Protein AF-A0A3M1J7R3-F1 (afdb_monomer_lite)

Radius of gyration: 21.82 Å; chains: 1; bounding box: 33×54×47 Å

pLDDT: mean 89.21, std 6.52, range [57.84, 95.38]

Foldseek 3Di:
DVVVVVVVVVCVVVPDDDDDPVVVVVVVDDQDDFAPVCVVVVNVCLVVAPGPSNCVNHVVSVVVDPDDDDDDHDDDDPDPD

Secondary structure (DSSP, 8-state):
-HHHHHHHHHHGGGGPPPPPHHHHHHHHS----S-HHHHHTTTTHHHH--STTHHHH-GGGGGG--S--------------

Sequence (81 aa):
MKRLLLLIALSVPLLVQAQSDVEALRYSMLDLGGTARFIGAGGAFTGLGGDFSSISQNPAGLGVFRKSEFFFTPEFDLNST

Structure (mmCIF, N/CA/C/O backbone):
data_AF-A0A3M1J7R3-F1
#
_entry.id   AF-A0A3M1J7R3-F1
#
loop_
_atom_site.group_PDB
_atom_site.id
_atom_site.type_symbol
_atom_site.label_atom_id
_atom_site.label_alt_id
_atom_site.label_comp_id
_atom_site.label_asym_id
_atom_site.label_entity_id
_atom_site.label_seq_id
_atom_site.pdbx_PDB_ins_code
_atom_site.Cartn_x
_atom_site.Cartn_y
_atom_site.Cartn_z
_atom_site.occupancy
_atom_site.B_iso_or_equiv
_atom_site.auth_seq_id
_atom_site.auth_comp_id
_atom_site.auth_asym_id
_atom_site.auth_atom_id
_atom_site.pdbx_PDB_model_num
ATOM 1 N N . MET A 1 1 ? -12.924 36.991 -21.155 1.00 67.38 1 MET A N 1
ATOM 2 C CA . MET A 1 1 ? -12.688 35.913 -20.165 1.00 67.38 1 MET A CA 1
ATOM 3 C C . MET A 1 1 ? -13.097 34.521 -20.657 1.00 67.38 1 MET A C 1
ATOM 5 O O . MET A 1 1 ? -12.224 33.681 -20.789 1.00 67.38 1 MET A O 1
ATOM 9 N N . LYS A 1 2 ? -14.369 34.252 -21.007 1.00 74.06 2 LYS A N 1
ATOM 10 C CA . LYS A 1 2 ? -14.831 32.895 -21.404 1.00 74.06 2 LYS A CA 1
ATOM 11 C C . LYS A 1 2 ? -14.104 32.288 -22.620 1.00 74.06 2 LYS A C 1
ATOM 13 O O . LYS A 1 2 ? -13.811 31.102 -22.632 1.00 74.06 2 LYS A O 1
ATOM 18 N N . ARG A 1 3 ? -13.755 33.116 -23.613 1.00 82.69 3 ARG A N 1
ATOM 19 C CA . ARG A 1 3 ? -12.983 32.695 -24.799 1.00 82.69 3 ARG A CA 1
ATOM 20 C C . ARG A 1 3 ? -11.546 32.279 -24.462 1.00 82.69 3 ARG A C 1
ATOM 22 O O . ARG A 1 3 ? -11.024 31.371 -25.086 1.00 82.69 3 ARG A O 1
ATOM 29 N N . LEU A 1 4 ? -10.941 32.906 -23.452 1.00 89.06 4 LEU A N 1
ATOM 30 C CA . LEU A 1 4 ? -9.597 32.558 -22.990 1.00 89.06 4 LEU A CA 1
ATOM 31 C C . LEU A 1 4 ? -9.602 31.207 -22.261 1.00 89.06 4 LEU A C 1
ATOM 33 O O . LEU A 1 4 ? -8.746 30.373 -22.521 1.00 89.06 4 LEU A O 1
ATOM 37 N N . LEU A 1 5 ? -10.614 30.959 -21.421 1.00 91.06 5 LEU A N 1
ATOM 38 C CA . LEU A 1 5 ? -10.789 29.671 -20.740 1.00 91.06 5 LEU A CA 1
ATOM 39 C C . LEU A 1 5 ? -10.990 28.512 -21.729 1.00 91.06 5 LEU A C 1
ATOM 41 O O . LEU A 1 5 ? -10.425 27.442 -21.532 1.00 91.06 5 LEU A O 1
ATOM 45 N N . LEU A 1 6 ? -11.739 28.738 -22.813 1.00 91.69 6 LEU A N 1
ATOM 46 C CA . LEU A 1 6 ? -11.915 27.746 -23.879 1.00 91.69 6 LEU A CA 1
ATOM 47 C C . LEU A 1 6 ? -10.608 27.427 -24.612 1.00 91.69 6 LEU A C 1
ATOM 49 O O . LEU A 1 6 ? -10.340 26.262 -24.883 1.00 91.69 6 LEU A O 1
ATOM 53 N N . LEU A 1 7 ? -9.787 28.437 -24.907 1.00 90.81 7 LEU A N 1
ATOM 54 C CA . LEU A 1 7 ? -8.492 28.230 -25.562 1.00 90.81 7 LEU A CA 1
ATOM 55 C C . LEU A 1 7 ? -7.521 27.447 -24.672 1.00 90.81 7 LEU A C 1
ATOM 57 O O . LEU A 1 7 ? -6.841 26.548 -25.157 1.00 90.81 7 LEU A O 1
ATOM 61 N N . ILE A 1 8 ? -7.507 27.739 -23.370 1.00 90.56 8 ILE A N 1
ATOM 62 C CA . ILE A 1 8 ? -6.697 26.996 -22.398 1.00 90.56 8 ILE A CA 1
ATOM 63 C C . ILE A 1 8 ? -7.164 25.538 -22.330 1.00 90.56 8 ILE A C 1
ATOM 65 O O . ILE A 1 8 ? -6.341 24.639 -22.482 1.00 90.56 8 ILE A O 1
ATOM 69 N N . ALA A 1 9 ? -8.471 25.290 -22.195 1.00 90.75 9 ALA A N 1
ATOM 70 C CA . ALA A 1 9 ? -9.024 23.935 -22.154 1.00 90.75 9 ALA A CA 1
ATOM 71 C C . ALA A 1 9 ? -8.703 23.124 -23.423 1.00 90.75 9 ALA A C 1
ATOM 73 O O . ALA A 1 9 ? -8.393 21.940 -23.331 1.00 90.75 9 ALA A O 1
ATOM 74 N N . LEU A 1 10 ? -8.715 23.766 -24.596 1.00 91.62 10 LEU A N 1
ATOM 75 C CA . LEU A 1 10 ? -8.402 23.116 -25.870 1.00 91.62 10 LEU A CA 1
ATOM 76 C C . LEU A 1 10 ? -6.906 22.801 -26.040 1.00 91.62 10 LEU A C 1
ATOM 78 O O . LEU A 1 10 ? -6.556 21.931 -26.830 1.00 91.62 10 LEU A O 1
ATOM 82 N N . SER A 1 11 ? -6.025 23.478 -25.297 1.00 89.25 11 SER A N 1
ATOM 83 C CA . SER A 1 11 ? -4.580 23.212 -25.327 1.00 89.25 11 SER A CA 1
ATOM 84 C C . SER A 1 11 ? -4.133 22.060 -24.417 1.00 89.25 11 SER A C 1
ATOM 86 O O . SER A 1 11 ? -3.073 21.491 -24.650 1.00 89.25 11 SER A O 1
ATOM 88 N N . VAL A 1 12 ? -4.938 21.668 -23.421 1.00 89.19 12 VAL A N 1
ATOM 89 C CA . VAL A 1 12 ? -4.604 20.587 -22.468 1.00 89.19 12 VAL A CA 1
ATOM 90 C C . VAL A 1 12 ? -4.338 19.225 -23.140 1.00 89.19 12 VAL A C 1
ATOM 92 O O . VAL A 1 12 ? -3.352 18.586 -22.777 1.00 89.19 12 VAL A O 1
ATOM 95 N N . PRO A 1 13 ? -5.125 18.765 -24.137 1.00 90.00 13 PRO A N 1
ATOM 96 C CA . PRO A 1 13 ? -4.894 17.471 -24.785 1.00 90.00 13 PRO A CA 1
ATOM 97 C C . PRO A 1 13 ? -3.563 17.385 -25.541 1.00 90.00 13 PRO A C 1
ATOM 99 O O . PRO A 1 13 ? -3.057 16.290 -25.750 1.00 90.00 13 PRO A O 1
ATOM 102 N N . LEU A 1 14 ? -2.980 18.526 -25.932 1.00 88.25 14 LEU A N 1
ATOM 103 C CA . LEU A 1 14 ? -1.700 18.577 -26.649 1.00 88.25 14 LEU A CA 1
ATOM 104 C C . LEU A 1 14 ? -0.505 18.191 -25.765 1.00 88.25 14 LEU A C 1
ATOM 106 O O . LEU A 1 14 ? 0.588 17.982 -26.280 1.00 88.25 14 LEU A O 1
ATOM 110 N N . LEU A 1 15 ? -0.706 18.117 -24.447 1.00 89.06 15 LEU A N 1
ATOM 111 C CA . LEU A 1 15 ? 0.328 17.793 -23.465 1.00 89.06 15 LEU A CA 1
ATOM 112 C C . LEU A 1 15 ? 0.262 16.336 -22.984 1.00 89.06 15 LEU A C 1
ATOM 114 O O . LEU A 1 15 ? 1.092 15.925 -22.178 1.00 89.06 15 LEU A O 1
ATOM 118 N N . VAL A 1 16 ? -0.723 15.558 -23.439 1.00 90.25 16 VAL A N 1
ATOM 119 C CA . VAL A 1 16 ? -0.930 14.185 -22.969 1.00 90.25 16 VAL A CA 1
ATOM 120 C C . VAL A 1 16 ? -0.123 13.211 -23.826 1.00 90.25 16 VAL A C 1
ATOM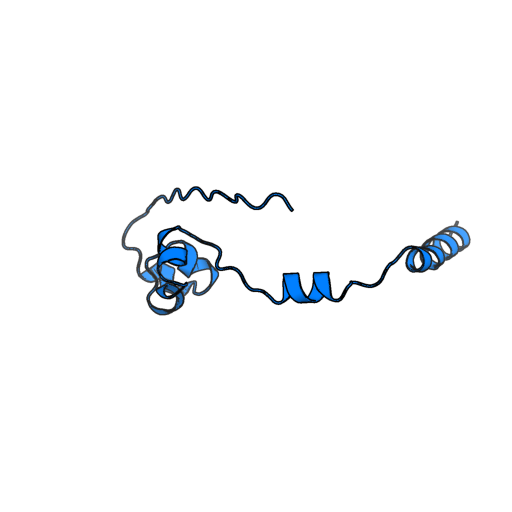 122 O O . VAL A 1 16 ? -0.215 13.231 -25.052 1.00 90.25 16 VAL A O 1
ATOM 125 N N . GLN A 1 17 ? 0.642 12.332 -23.178 1.00 90.19 17 GLN A N 1
ATOM 126 C CA . GLN A 1 17 ? 1.287 11.187 -23.822 1.00 90.19 17 GLN A CA 1
ATOM 127 C C . GLN A 1 17 ? 0.477 9.909 -23.579 1.00 90.19 17 GLN A C 1
ATOM 129 O O . GLN A 1 17 ? -0.202 9.776 -22.560 1.00 90.19 17 GLN A O 1
ATOM 134 N N . ALA A 1 18 ? 0.532 8.979 -24.533 1.00 88.75 18 ALA A N 1
ATOM 135 C CA . ALA A 1 18 ? -0.044 7.650 -24.363 1.00 88.75 18 ALA A CA 1
ATOM 136 C C . ALA A 1 18 ? 0.816 6.805 -23.409 1.00 88.75 18 ALA A C 1
ATOM 138 O O . ALA A 1 18 ? 2.025 7.014 -23.318 1.00 88.75 18 ALA A O 1
ATOM 139 N N . GLN A 1 19 ? 0.183 5.841 -22.738 1.00 89.75 19 GLN A N 1
ATOM 140 C CA . GLN A 1 19 ? 0.887 4.863 -21.910 1.00 89.75 19 GLN A CA 1
ATOM 141 C C . GLN A 1 19 ? 1.711 3.904 -22.777 1.00 89.75 19 GLN A C 1
ATOM 143 O O . GLN A 1 19 ? 1.311 3.570 -23.897 1.00 89.75 19 GLN A O 1
ATOM 148 N N . SER A 1 20 ? 2.847 3.453 -22.250 1.00 93.06 20 SER A N 1
ATOM 149 C CA . SER A 1 20 ? 3.677 2.433 -22.902 1.00 93.06 20 SER A CA 1
ATOM 150 C C . SER A 1 20 ? 3.170 1.012 -22.626 1.00 93.06 20 SER A C 1
ATOM 152 O O . SER A 1 20 ? 2.440 0.750 -21.670 1.00 93.06 20 SER A O 1
ATOM 154 N N . ASP A 1 21 ? 3.594 0.066 -23.4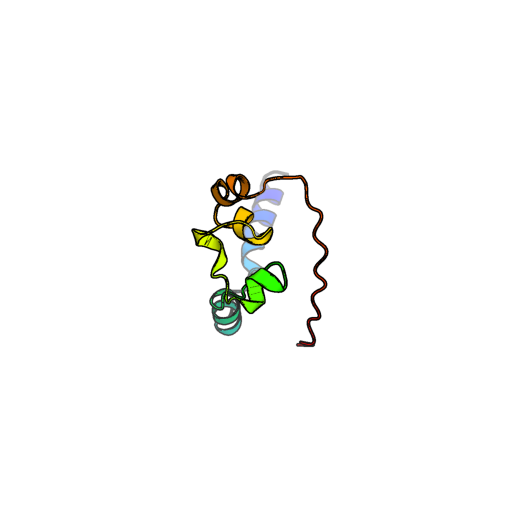58 1.00 93.00 21 ASP A N 1
ATOM 155 C CA . ASP A 1 21 ? 3.387 -1.369 -23.248 1.00 93.00 21 ASP A CA 1
ATOM 156 C C . ASP A 1 21 ? 4.041 -1.871 -21.948 1.00 93.00 21 ASP A C 1
ATOM 158 O O . ASP A 1 21 ? 3.466 -2.703 -21.246 1.00 93.00 21 ASP A O 1
ATOM 162 N N . VAL A 1 22 ? 5.196 -1.314 -21.576 1.00 92.31 22 VAL A N 1
ATOM 163 C CA . VAL A 1 22 ? 5.875 -1.602 -20.300 1.00 92.31 22 VAL A CA 1
ATOM 164 C C . VAL A 1 22 ? 5.026 -1.176 -19.099 1.00 92.31 22 VAL A C 1
ATOM 166 O O . VAL A 1 22 ? 4.919 -1.918 -18.120 1.00 92.31 22 VAL A O 1
ATOM 169 N N . GLU A 1 23 ? 4.388 -0.006 -19.163 1.00 89.25 23 GLU A N 1
ATOM 170 C CA . GLU A 1 23 ? 3.468 0.454 -18.115 1.00 89.25 23 GLU A CA 1
ATOM 171 C C . GLU A 1 23 ? 2.233 -0.445 -18.031 1.00 89.25 23 GLU A C 1
ATOM 173 O O . GLU A 1 23 ? 1.834 -0.844 -16.936 1.00 89.25 23 GLU A O 1
ATOM 178 N N . ALA A 1 24 ? 1.664 -0.829 -19.177 1.00 89.56 24 ALA A N 1
ATOM 179 C CA . ALA A 1 24 ? 0.537 -1.754 -19.223 1.00 89.56 24 ALA A CA 1
ATOM 180 C C . ALA A 1 24 ? 0.885 -3.116 -18.595 1.00 89.56 24 ALA A C 1
ATOM 182 O O . ALA A 1 24 ? 0.090 -3.658 -17.824 1.00 89.56 24 ALA A O 1
ATOM 183 N N . LEU A 1 25 ? 2.083 -3.649 -18.866 1.00 90.19 25 LEU A N 1
ATOM 184 C CA . LEU A 1 25 ? 2.565 -4.888 -18.255 1.00 90.19 25 LEU A CA 1
ATOM 185 C C . LEU A 1 25 ? 2.720 -4.744 -16.738 1.00 90.19 25 LEU A C 1
ATOM 187 O O . LEU A 1 25 ? 2.225 -5.596 -16.003 1.00 90.19 25 LEU A O 1
ATOM 191 N N . ARG A 1 26 ? 3.332 -3.653 -16.261 1.00 86.50 26 ARG A N 1
ATOM 192 C CA . ARG A 1 26 ? 3.503 -3.384 -14.824 1.00 86.50 26 ARG A CA 1
ATOM 193 C C . ARG A 1 26 ? 2.167 -3.382 -14.081 1.00 86.50 26 ARG A C 1
ATOM 195 O O . ARG A 1 26 ? 2.063 -4.008 -13.038 1.00 86.50 26 ARG A O 1
ATOM 202 N N . TYR A 1 27 ? 1.141 -2.731 -14.629 1.00 86.50 27 TYR A N 1
ATOM 203 C CA . TYR A 1 27 ? -0.193 -2.716 -14.015 1.00 86.50 27 TYR A CA 1
ATOM 204 C C . TYR A 1 27 ? -0.972 -4.028 -14.181 1.00 86.50 27 TYR A C 1
ATOM 206 O O . TYR A 1 27 ? -1.950 -4.250 -13.470 1.00 86.50 27 TYR A O 1
ATOM 214 N N . SER A 1 28 ? -0.558 -4.894 -15.108 1.00 87.94 28 SER A N 1
ATOM 215 C CA . SER A 1 28 ? -1.159 -6.220 -15.297 1.00 87.94 28 SER A CA 1
ATOM 216 C C . SER A 1 28 ? -0.608 -7.265 -14.322 1.00 87.94 28 SER A C 1
ATOM 218 O O . SER A 1 28 ? -1.238 -8.303 -14.121 1.00 87.94 28 SER A O 1
ATOM 220 N N . MET A 1 29 ? 0.557 -7.016 -13.720 1.00 84.12 29 MET A N 1
ATOM 221 C CA . MET A 1 29 ? 1.133 -7.878 -12.690 1.00 84.12 29 MET A CA 1
ATOM 222 C C . MET A 1 29 ? 0.526 -7.501 -11.336 1.00 84.12 29 MET A C 1
ATOM 224 O O . MET A 1 29 ? 0.705 -6.390 -10.846 1.00 84.12 29 MET A O 1
ATOM 228 N N . LEU A 1 30 ? -0.248 -8.418 -10.754 1.00 77.38 30 LEU A N 1
ATOM 229 C CA . LEU A 1 30 ? -0.851 -8.229 -9.437 1.00 77.38 30 LEU A CA 1
ATOM 230 C C . LEU A 1 30 ? 0.077 -8.803 -8.369 1.00 77.38 30 LEU A C 1
ATOM 232 O O . LEU A 1 30 ? 0.125 -10.020 -8.180 1.00 77.38 30 LEU A O 1
ATOM 236 N N . ASP A 1 31 ? 0.775 -7.927 -7.656 1.00 82.94 31 ASP A N 1
ATOM 237 C CA . ASP A 1 31 ? 1.521 -8.315 -6.466 1.00 82.94 31 ASP A CA 1
ATOM 238 C C . ASP A 1 31 ? 0.579 -8.479 -5.269 1.00 82.94 31 ASP A C 1
ATOM 240 O O . ASP A 1 31 ? -0.376 -7.720 -5.064 1.00 82.94 31 ASP A O 1
ATOM 244 N N . LEU A 1 32 ? 0.838 -9.506 -4.462 1.00 86.56 32 LEU A N 1
ATOM 245 C CA . LEU A 1 32 ? 0.092 -9.731 -3.232 1.00 86.56 32 LEU A CA 1
ATOM 246 C C . LEU A 1 32 ? 0.565 -8.741 -2.171 1.00 86.56 32 LEU A C 1
ATOM 248 O O . LEU A 1 32 ? 1.633 -8.906 -1.594 1.00 86.56 32 LEU A O 1
ATOM 252 N N . GLY A 1 33 ? -0.267 -7.747 -1.877 1.00 88.44 33 GLY A N 1
ATOM 253 C CA . GLY A 1 33 ? -0.082 -6.868 -0.727 1.00 88.44 33 GLY A CA 1
ATOM 254 C C . GLY A 1 33 ? -0.736 -7.434 0.534 1.00 88.44 33 GLY A C 1
ATOM 255 O O . GLY A 1 33 ? -1.834 -7.999 0.484 1.00 88.44 33 GLY A O 1
ATOM 256 N N . GLY A 1 34 ? -0.094 -7.254 1.689 1.00 91.38 34 GLY A N 1
ATOM 257 C CA . GLY A 1 34 ? -0.686 -7.608 2.974 1.00 91.38 34 GLY A CA 1
ATOM 258 C C . GLY A 1 34 ? 0.312 -7.888 4.093 1.00 91.38 34 GLY A C 1
ATOM 259 O O . GLY A 1 34 ? 1.469 -7.490 4.042 1.00 91.38 34 GLY A O 1
ATOM 260 N N . THR A 1 35 ? -0.150 -8.581 5.133 1.00 94.44 35 THR A N 1
ATOM 261 C CA . THR A 1 35 ? 0.714 -9.087 6.195 1.00 94.44 35 THR A CA 1
ATOM 262 C C . THR A 1 35 ? 1.686 -10.117 5.629 1.00 94.44 35 THR A C 1
ATOM 264 O O . THR A 1 35 ? 1.370 -10.843 4.684 1.00 94.44 35 THR A O 1
ATOM 267 N N . ALA A 1 36 ? 2.848 -10.266 6.265 1.00 93.88 36 ALA A N 1
ATOM 268 C CA . ALA A 1 36 ? 3.806 -11.311 5.906 1.00 93.88 36 ALA A CA 1
ATOM 269 C C . ALA A 1 36 ? 3.172 -12.719 5.910 1.00 93.88 36 ALA A C 1
ATOM 271 O O . ALA A 1 36 ? 3.538 -13.569 5.103 1.00 93.88 36 ALA A O 1
ATOM 272 N N . ARG A 1 37 ? 2.179 -12.964 6.779 1.00 92.25 37 ARG A N 1
ATOM 273 C CA . ARG A 1 37 ? 1.411 -14.217 6.816 1.00 92.25 37 ARG A CA 1
ATOM 274 C C . ARG A 1 37 ? 0.522 -14.379 5.582 1.00 92.25 37 ARG A C 1
ATOM 276 O O . ARG A 1 37 ? 0.470 -15.471 5.019 1.00 92.25 37 ARG A O 1
ATOM 283 N N . PHE A 1 38 ? -0.170 -13.320 5.173 1.00 94.06 38 PHE A N 1
ATOM 284 C CA . PHE A 1 38 ? -1.012 -13.315 3.982 1.00 94.06 38 PHE A CA 1
ATOM 285 C C . PHE A 1 38 ? -0.197 -13.581 2.715 1.00 94.06 38 PHE A C 1
ATOM 287 O O . PHE A 1 38 ? -0.546 -14.461 1.925 1.00 94.06 38 PHE A O 1
ATOM 294 N N . ILE A 1 39 ? 0.924 -12.871 2.574 1.00 93.25 39 ILE A N 1
ATOM 295 C CA . ILE A 1 39 ? 1.846 -12.987 1.440 1.00 93.25 39 ILE A CA 1
ATOM 296 C C . ILE A 1 39 ? 2.535 -14.354 1.440 1.00 93.25 39 ILE A C 1
ATOM 298 O O . ILE A 1 39 ? 2.531 -15.042 0.422 1.00 93.25 39 ILE A O 1
ATOM 302 N N . 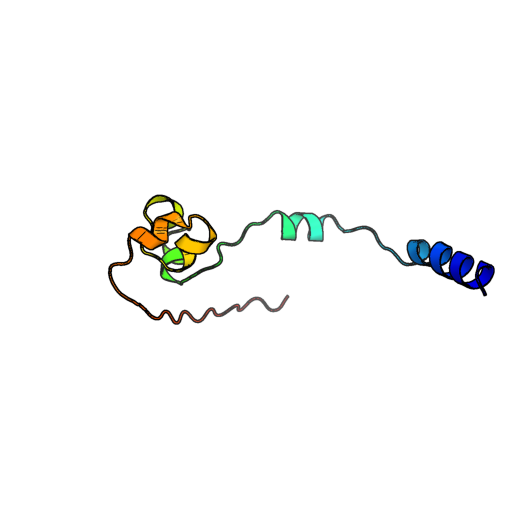GLY A 1 40 ? 3.058 -14.803 2.586 1.00 91.44 40 GLY A N 1
ATOM 303 C CA . GLY A 1 40 ? 3.729 -16.101 2.715 1.00 91.44 40 GLY A C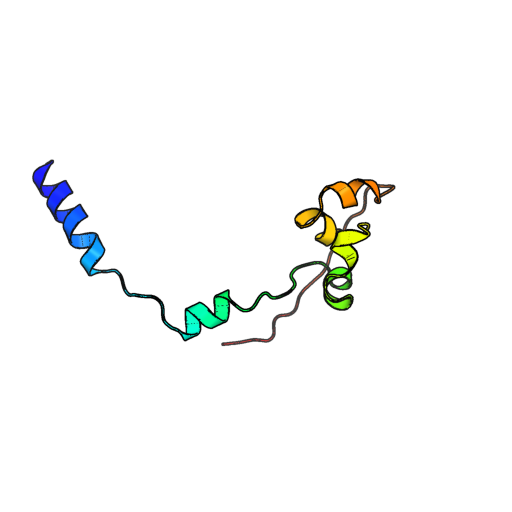A 1
ATOM 304 C C . GLY A 1 40 ? 2.824 -17.300 2.410 1.00 91.44 40 GLY A C 1
ATOM 305 O O . GLY A 1 40 ? 3.313 -18.355 2.017 1.00 91.44 40 GLY A O 1
ATOM 306 N N . ALA A 1 41 ? 1.504 -17.137 2.537 1.00 92.88 41 ALA A N 1
ATOM 307 C CA . ALA A 1 41 ? 0.514 -18.134 2.136 1.00 92.88 41 ALA A CA 1
ATOM 308 C C . ALA A 1 41 ? -0.016 -17.944 0.702 1.00 92.88 41 ALA A C 1
ATOM 310 O O . ALA A 1 41 ? -1.012 -18.569 0.338 1.00 92.88 41 ALA A O 1
ATOM 311 N N . GLY A 1 42 ? 0.584 -17.061 -0.101 1.00 91.00 42 GLY A N 1
ATOM 312 C CA . GLY A 1 42 ? 0.153 -16.795 -1.475 1.00 91.00 42 GLY A CA 1
ATOM 313 C C . GLY A 1 42 ? -1.262 -16.216 -1.571 1.00 91.00 42 GLY A C 1
ATOM 314 O O . GLY A 1 42 ? -1.966 -16.475 -2.542 1.00 91.00 42 GLY A O 1
ATOM 315 N N . GLY A 1 43 ? -1.718 -15.486 -0.548 1.00 90.75 43 GLY A N 1
ATOM 316 C CA . GLY A 1 43 ? -3.059 -14.899 -0.509 1.00 90.75 43 GLY A CA 1
ATOM 317 C C . GLY A 1 43 ? -4.186 -15.886 -0.179 1.00 90.75 43 GLY A C 1
ATOM 318 O O . GLY A 1 43 ? -5.360 -15.549 -0.316 1.00 90.75 43 GLY A O 1
ATOM 319 N N . ALA A 1 44 ? -3.875 -17.094 0.301 1.00 90.50 44 ALA A N 1
ATOM 320 C CA . ALA A 1 44 ? -4.872 -18.140 0.563 1.00 90.50 44 ALA A CA 1
ATOM 321 C C . ALA A 1 44 ? -5.889 -17.818 1.685 1.00 90.50 44 ALA A C 1
ATOM 323 O O . ALA A 1 44 ? -6.920 -18.484 1.801 1.00 90.50 44 ALA A O 1
ATOM 324 N N . PHE A 1 45 ? -5.638 -16.804 2.520 1.00 92.25 45 PHE A N 1
ATOM 325 C CA . PHE A 1 45 ? -6.518 -16.457 3.646 1.00 92.25 45 PHE A CA 1
ATOM 326 C C . PHE A 1 45 ? -7.795 -15.701 3.243 1.00 92.25 45 PHE A C 1
ATOM 328 O O . PHE A 1 45 ? -8.638 -15.455 4.101 1.00 92.25 45 PHE A O 1
ATOM 335 N N . THR A 1 46 ? -7.985 -15.355 1.967 1.00 89.12 46 THR A N 1
ATOM 336 C CA . THR A 1 46 ? -9.189 -14.650 1.481 1.00 89.12 46 THR A CA 1
ATOM 337 C C . THR A 1 46 ? -10.486 -15.406 1.783 1.00 89.12 46 THR A C 1
ATOM 339 O O . THR A 1 46 ? -11.467 -14.799 2.207 1.00 89.12 46 THR A O 1
ATOM 342 N N . GLY A 1 47 ? -10.495 -16.732 1.615 1.00 86.00 47 GLY A N 1
ATOM 343 C CA . GLY A 1 47 ? -11.673 -17.566 1.871 1.00 86.00 47 GLY A CA 1
ATOM 344 C C . GLY A 1 47 ? -11.888 -17.902 3.349 1.00 86.00 47 GLY A C 1
ATOM 345 O O . GLY A 1 47 ? -13.019 -17.876 3.827 1.00 86.00 47 GLY A O 1
ATOM 346 N N . LEU A 1 48 ? -10.808 -18.206 4.079 1.00 84.50 48 LEU A N 1
ATOM 347 C CA . LEU A 1 48 ? -10.880 -18.637 5.482 1.00 84.50 48 LEU A CA 1
ATOM 348 C C . LEU A 1 48 ? -11.011 -17.475 6.476 1.00 84.50 48 LEU A C 1
ATOM 350 O O . LEU A 1 48 ? -11.539 -17.681 7.565 1.00 84.50 48 LEU A O 1
ATOM 354 N N . GLY A 1 49 ? -10.538 -16.275 6.129 1.00 89.94 49 GLY A N 1
ATOM 355 C CA . GLY A 1 49 ? -10.439 -15.150 7.057 1.00 89.94 49 GLY A CA 1
ATOM 356 C C . GLY A 1 49 ? -9.347 -15.344 8.118 1.00 89.94 49 GLY A C 1
ATOM 357 O O . GLY A 1 49 ? -8.455 -16.183 7.984 1.00 89.94 49 GLY A O 1
ATOM 358 N N . GLY A 1 50 ? -9.407 -14.558 9.198 1.00 88.31 50 GLY A N 1
ATOM 359 C CA . GLY A 1 50 ? -8.482 -14.690 10.337 1.00 88.31 50 GLY A CA 1
ATOM 360 C C . GLY A 1 50 ? -7.054 -14.181 10.090 1.00 88.31 50 GLY A C 1
ATOM 361 O O . GLY A 1 50 ? -6.167 -14.415 10.911 1.00 88.31 50 GLY A O 1
ATOM 362 N N . ASP A 1 51 ? -6.835 -13.478 8.979 1.00 93.56 51 ASP A N 1
ATOM 363 C CA . ASP A 1 51 ? -5.662 -12.640 8.732 1.00 93.56 51 ASP A CA 1
ATOM 364 C C . ASP A 1 51 ? -6.113 -11.201 8.451 1.00 93.56 51 ASP A C 1
ATOM 366 O O . ASP A 1 51 ? -7.131 -10.989 7.790 1.00 93.56 51 ASP A O 1
ATOM 370 N N . PHE A 1 52 ? -5.383 -10.204 8.952 1.00 93.12 52 PHE A N 1
ATOM 371 C CA . PHE A 1 52 ? -5.763 -8.798 8.807 1.00 93.12 52 PHE A CA 1
ATOM 372 C C . PHE A 1 52 ? -5.931 -8.380 7.338 1.00 93.12 52 PHE A C 1
ATOM 374 O O . PHE A 1 52 ? -6.882 -7.678 6.997 1.00 93.12 52 PHE A O 1
ATOM 381 N N . SER A 1 53 ? -5.078 -8.879 6.443 1.00 93.94 53 SER A N 1
ATOM 382 C CA . SER A 1 53 ? -5.140 -8.574 5.011 1.00 93.94 53 SER A CA 1
ATOM 383 C C . SER A 1 53 ? -6.271 -9.281 4.286 1.00 93.94 53 SER A C 1
ATOM 385 O O . SER A 1 53 ? -6.698 -8.812 3.238 1.00 93.94 53 SER A O 1
ATOM 387 N N . SER A 1 54 ? -6.824 -10.358 4.849 1.00 93.31 54 SER A N 1
ATOM 388 C CA . SER A 1 54 ? -8.009 -10.996 4.267 1.00 93.31 54 SER A CA 1
ATOM 389 C C . SER A 1 54 ? -9.247 -10.096 4.328 1.00 93.31 54 SER A C 1
ATOM 391 O O . SER A 1 54 ? -10.112 -10.218 3.469 1.00 93.31 54 SER A O 1
ATOM 393 N N . ILE A 1 55 ? -9.315 -9.156 5.282 1.00 93.25 55 ILE A N 1
ATOM 394 C CA . IL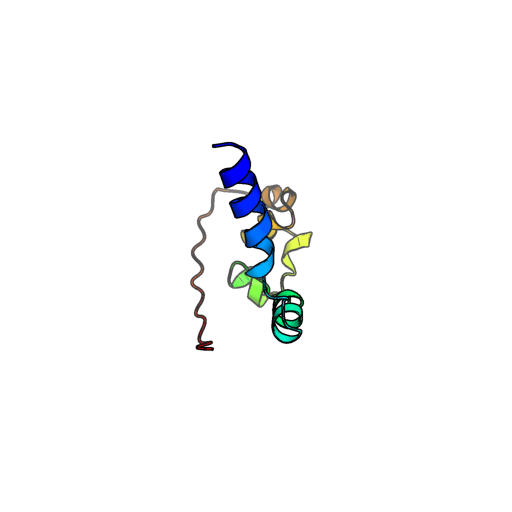E A 1 55 ? -10.471 -8.266 5.474 1.00 93.25 55 ILE A CA 1
ATOM 395 C C . ILE A 1 55 ? -10.667 -7.336 4.267 1.00 93.25 55 ILE A C 1
ATOM 397 O O . ILE A 1 55 ? -11.807 -7.041 3.912 1.00 93.25 55 ILE A O 1
ATOM 401 N N . SER A 1 56 ? -9.584 -6.895 3.611 1.00 91.69 56 SER A N 1
ATOM 402 C CA . SER A 1 56 ? -9.677 -6.004 2.443 1.00 91.69 56 SER A CA 1
ATOM 403 C C . SER A 1 56 ? -10.298 -6.689 1.224 1.00 91.69 56 SER A C 1
ATOM 405 O O . SER A 1 56 ? -10.961 -6.029 0.428 1.00 91.69 56 SER A O 1
ATOM 407 N N . GLN A 1 57 ? -10.119 -8.007 1.094 1.00 90.94 57 GLN A N 1
ATOM 408 C CA . GLN A 1 57 ? -10.658 -8.806 -0.012 1.00 90.94 57 GLN A CA 1
ATOM 409 C C . GLN A 1 57 ? -11.980 -9.493 0.352 1.00 90.94 57 GLN A C 1
ATOM 411 O O . GLN A 1 57 ? -12.848 -9.669 -0.499 1.00 90.94 57 GLN A O 1
ATOM 416 N N . ASN A 1 58 ? -12.148 -9.869 1.619 1.00 93.19 58 ASN A N 1
ATOM 417 C CA . ASN A 1 58 ? -13.334 -10.519 2.157 1.00 93.19 58 ASN A CA 1
ATOM 418 C C . ASN A 1 58 ? -13.682 -9.941 3.544 1.00 93.19 58 ASN A C 1
ATOM 420 O O . ASN A 1 58 ? -13.231 -10.462 4.571 1.00 93.19 58 ASN A O 1
ATOM 424 N N . PRO A 1 59 ? -14.543 -8.909 3.607 1.00 93.81 59 PRO A N 1
ATOM 425 C CA . PRO A 1 59 ? -14.956 -8.295 4.868 1.00 93.81 59 PRO A CA 1
ATOM 426 C C . PRO A 1 59 ? -15.623 -9.266 5.856 1.00 93.81 59 PRO A C 1
ATOM 428 O O . PRO A 1 59 ? -15.545 -9.054 7.066 1.00 93.81 59 PRO A O 1
ATOM 431 N N . ALA A 1 60 ? -16.235 -10.362 5.382 1.00 93.94 60 ALA A N 1
ATOM 432 C CA . ALA A 1 60 ? -16.827 -11.380 6.256 1.00 93.94 60 ALA A CA 1
ATOM 433 C C . ALA A 1 60 ? -15.768 -12.132 7.086 1.00 93.94 60 ALA A C 1
ATOM 435 O O . ALA A 1 60 ? -16.075 -12.626 8.174 1.00 93.94 60 ALA A O 1
ATOM 436 N N . GLY A 1 61 ? -14.509 -12.149 6.629 1.00 91.31 61 GLY A N 1
ATOM 437 C CA . GLY A 1 61 ? -13.367 -12.689 7.367 1.00 91.31 61 GLY A CA 1
ATOM 438 C C . GLY A 1 61 ? -13.124 -12.001 8.714 1.00 91.31 61 GLY A C 1
ATOM 439 O O . GLY A 1 61 ? -12.515 -12.604 9.600 1.00 91.31 61 GLY A O 1
ATOM 440 N N . LEU A 1 62 ? -13.665 -10.791 8.924 1.00 92.44 62 LEU A N 1
ATOM 441 C CA . LEU A 1 62 ? -13.636 -10.117 10.224 1.00 92.44 62 LEU A CA 1
ATOM 442 C C . LEU A 1 62 ? -14.340 -10.938 11.319 1.00 92.44 62 LEU A C 1
ATOM 444 O O . LEU A 1 62 ? -13.885 -10.952 12.459 1.00 92.44 62 LEU A O 1
ATOM 448 N N . GLY A 1 63 ? -15.400 -11.681 10.979 1.00 93.00 63 GLY A N 1
ATOM 449 C CA . GLY A 1 63 ? -16.150 -12.512 11.931 1.00 93.00 63 GLY A CA 1
ATOM 450 C C . GLY A 1 63 ? -15.356 -13.689 12.517 1.00 93.00 63 GLY A C 1
ATOM 451 O O . GLY A 1 63 ? -15.802 -14.323 13.477 1.00 93.00 63 GLY A O 1
ATOM 452 N N . VAL A 1 64 ? -14.177 -13.980 11.960 1.00 93.75 64 VAL A N 1
ATOM 453 C CA . VAL A 1 64 ? -13.252 -15.005 12.463 1.00 93.75 64 VAL A CA 1
ATOM 454 C C . VAL A 1 64 ? -12.447 -14.488 13.659 1.00 93.75 64 VAL A C 1
ATOM 456 O O . VAL A 1 64 ? -12.104 -15.275 14.547 1.00 93.75 64 VAL A O 1
ATOM 459 N N . PHE A 1 65 ? -12.183 -13.178 13.732 1.00 93.94 65 PHE A N 1
ATOM 460 C CA . PHE A 1 65 ? -11.477 -12.576 14.861 1.00 93.94 65 PHE A CA 1
ATOM 461 C C . PHE A 1 65 ? -12.332 -12.654 16.128 1.00 93.94 65 PHE A C 1
ATOM 463 O O . PHE A 1 65 ? -13.503 -12.282 16.148 1.00 93.94 65 PHE A O 1
ATOM 470 N N . ARG A 1 66 ? -11.741 -13.166 17.212 1.00 95.38 66 ARG A N 1
ATOM 471 C CA . ARG A 1 66 ? -12.435 -13.368 18.501 1.00 95.38 66 ARG A CA 1
ATOM 472 C C . ARG A 1 66 ? -12.125 -12.295 19.540 1.00 95.38 66 ARG A C 1
ATOM 474 O O . ARG A 1 66 ? -12.715 -12.297 20.615 1.00 95.38 66 ARG A O 1
ATOM 481 N N . LYS A 1 67 ? -11.181 -11.412 19.234 1.00 94.94 67 LYS A N 1
ATOM 482 C CA . LYS A 1 67 ? -10.698 -10.332 20.092 1.00 94.94 67 LYS A CA 1
ATOM 483 C C . LYS A 1 67 ? -10.063 -9.253 19.223 1.00 94.94 67 LYS A C 1
ATOM 485 O O . LYS A 1 67 ? -9.730 -9.510 18.068 1.00 94.94 67 LYS A O 1
ATOM 490 N N . SER A 1 68 ? -9.876 -8.071 19.795 1.00 93.94 68 SER A N 1
ATOM 491 C CA . SER A 1 68 ? -9.095 -7.013 19.159 1.00 93.94 68 SER A CA 1
ATOM 492 C C . SER A 1 68 ? -7.627 -7.427 19.085 1.00 93.94 68 SER A C 1
ATOM 494 O O . SER A 1 68 ? -7.039 -7.825 20.092 1.00 93.94 68 SER A O 1
ATOM 496 N N . GLU A 1 69 ? -7.041 -7.324 17.899 1.00 92.50 69 GLU A N 1
ATOM 497 C CA . GLU A 1 69 ? -5.641 -7.646 17.630 1.00 92.50 69 GLU A CA 1
ATOM 498 C C . GLU A 1 69 ? -4.977 -6.461 16.923 1.00 92.50 69 GLU A C 1
ATOM 500 O O . GLU A 1 69 ? -5.623 -5.722 16.180 1.00 92.50 69 GLU A O 1
ATOM 505 N N . PHE A 1 70 ? -3.687 -6.267 17.185 1.00 93.69 70 PHE A N 1
ATOM 506 C CA . PHE A 1 70 ? -2.859 -5.262 16.529 1.00 93.69 70 PHE A CA 1
ATOM 507 C C . PHE A 1 70 ? -1.807 -5.976 15.683 1.00 93.69 70 PHE A C 1
ATOM 509 O O . PHE A 1 70 ? -1.142 -6.892 16.168 1.00 93.69 70 PHE A O 1
ATOM 516 N N . PHE A 1 71 ? -1.647 -5.543 14.434 1.00 91.75 71 PHE A N 1
ATOM 517 C CA . PHE A 1 71 ? -0.719 -6.137 13.478 1.00 91.75 71 PHE A CA 1
ATOM 518 C C . PHE A 1 71 ? 0.323 -5.107 13.064 1.00 91.75 71 PHE A C 1
ATOM 520 O O . PHE A 1 71 ? -0.014 -3.988 12.685 1.00 91.75 71 PHE A O 1
ATOM 527 N N . PHE A 1 72 ? 1.589 -5.510 13.096 1.00 94.69 72 PHE A N 1
ATOM 528 C CA . PHE A 1 72 ? 2.701 -4.745 12.548 1.00 94.69 72 PHE A CA 1
ATOM 529 C C . PHE A 1 72 ? 3.512 -5.671 11.644 1.00 94.69 72 PHE A C 1
ATOM 531 O O . PHE A 1 72 ? 3.990 -6.712 12.089 1.00 94.69 72 PHE A O 1
ATOM 538 N N . THR A 1 73 ? 3.607 -5.321 10.363 1.00 93.69 73 THR A N 1
ATOM 539 C CA . THR A 1 73 ? 4.205 -6.158 9.316 1.00 93.69 73 THR A CA 1
ATOM 540 C C . THR A 1 73 ? 5.101 -5.291 8.433 1.00 93.69 73 THR A C 1
ATOM 542 O O . THR A 1 73 ? 4.608 -4.662 7.502 1.00 93.69 73 THR A O 1
ATOM 545 N N . PRO A 1 74 ? 6.400 -5.172 8.744 1.00 92.69 74 PRO A N 1
ATOM 546 C CA . PRO A 1 74 ? 7.311 -4.427 7.890 1.00 92.69 74 PRO A CA 1
ATOM 547 C C . PRO A 1 74 ? 7.527 -5.176 6.571 1.00 92.69 74 PRO A C 1
ATOM 549 O O . PRO A 1 74 ? 7.660 -6.399 6.555 1.00 92.69 74 PRO A O 1
ATOM 552 N N . GLU A 1 75 ? 7.594 -4.424 5.481 1.00 88.31 75 GLU A N 1
ATOM 553 C CA . GLU A 1 75 ? 7.975 -4.901 4.155 1.00 88.31 75 GLU A CA 1
ATOM 554 C C . GLU A 1 75 ? 9.293 -4.232 3.765 1.00 88.31 75 GLU A C 1
ATOM 556 O O . GLU A 1 75 ? 9.519 -3.062 4.084 1.00 88.31 75 GLU A O 1
ATOM 561 N N . PHE A 1 76 ? 10.183 -4.988 3.125 1.00 89.31 76 PHE A N 1
ATOM 562 C CA . PHE A 1 76 ? 11.461 -4.478 2.645 1.00 89.31 76 PHE A CA 1
ATOM 563 C C . PHE A 1 76 ? 11.520 -4.680 1.136 1.00 89.31 76 PHE A C 1
ATOM 565 O O . PHE A 1 76 ? 11.814 -5.778 0.665 1.00 89.31 76 PHE A O 1
ATOM 572 N N . ASP A 1 77 ? 11.211 -3.623 0.393 1.00 85.00 77 ASP A N 1
ATOM 573 C CA . ASP A 1 77 ? 11.382 -3.615 -1.052 1.00 85.00 77 ASP A CA 1
ATOM 574 C C . ASP A 1 77 ? 12.831 -3.237 -1.381 1.00 85.00 77 ASP A C 1
ATOM 576 O O . ASP A 1 77 ? 13.308 -2.150 -1.052 1.00 85.00 77 ASP A O 1
ATOM 580 N N . LEU A 1 78 ? 13.555 -4.183 -1.975 1.00 86.25 78 LEU A N 1
ATOM 581 C CA . LEU A 1 78 ? 14.939 -4.001 -2.414 1.00 86.25 78 LEU A CA 1
ATOM 582 C C . LEU A 1 78 ? 15.027 -3.531 -3.868 1.00 86.25 78 LEU A C 1
ATOM 584 O O . LEU A 1 78 ? 16.133 -3.316 -4.375 1.00 86.25 78 LEU A O 1
ATOM 588 N N . ASN A 1 79 ? 13.897 -3.393 -4.559 1.00 80.12 79 ASN A N 1
ATOM 589 C CA . ASN A 1 79 ? 13.885 -3.028 -5.958 1.00 80.12 79 ASN A CA 1
ATOM 590 C C . ASN A 1 79 ? 14.166 -1.524 -6.115 1.00 80.12 79 ASN A C 1
ATOM 592 O O . ASN A 1 79 ? 13.399 -0.677 -5.672 1.00 80.12 79 ASN A O 1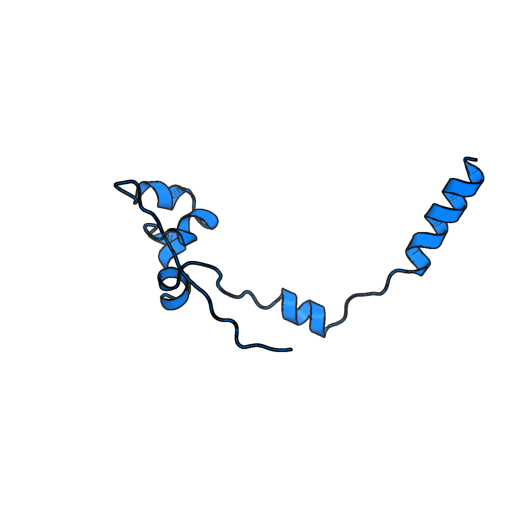
ATOM 596 N N . SER A 1 80 ? 15.310 -1.185 -6.715 1.00 62.56 80 SER A N 1
ATOM 597 C CA . SER A 1 80 ? 15.767 0.201 -6.931 1.00 62.56 80 SER A CA 1
ATOM 598 C C . SER A 1 80 ? 15.688 0.611 -8.406 1.00 62.56 80 SER A C 1
ATOM 600 O O . SER A 1 80 ? 16.623 1.224 -8.925 1.00 62.56 80 SER A O 1
ATOM 602 N N . THR A 1 81 ? 14.613 0.233 -9.101 1.00 57.84 81 THR A N 1
ATOM 603 C CA . THR A 1 81 ? 14.389 0.577 -10.518 1.00 57.84 81 THR A CA 1
ATOM 604 C C . THR A 1 81 ? 13.149 1.424 -10.720 1.00 57.84 81 THR A C 1
ATOM 606 O O . THR A 1 81 ? 12.068 0.958 -10.296 1.00 57.84 81 THR A O 1
#